Protein AF-A0A7W0A9P0-F1 (afdb_monomer_lite)

Radius of gyration: 13.33 Å; chains: 1; bounding box: 37×32×24 Å

Sequence (67 aa):
SYSDLLRNDTAMDVAFRRGMCDRGIFMLPTALKRNHISAAHTADDIDRTIEIAREVLTSLHSESRKR

Structure (mmCIF, N/CA/C/O backbone):
data_AF-A0A7W0A9P0-F1
#
_entry.id   AF-A0A7W0A9P0-F1
#
loop_
_atom_site.group_PDB
_atom_site.id
_atom_site.type_symbol
_atom_site.label_atom_id
_atom_site.label_alt_id
_atom_site.label_comp_id
_atom_site.label_asym_id
_atom_site.label_entity_id
_atom_site.label_seq_id
_atom_site.pdbx_PDB_ins_code
_atom_site.Cartn_x
_atom_site.Cartn_y
_atom_site.Cartn_z
_atom_site.occupancy
_atom_site.B_iso_or_equiv
_atom_site.auth_seq_id
_atom_site.auth_comp_id
_atom_site.auth_asym_id
_atom_site.auth_atom_id
_atom_site.pdbx_PDB_model_num
ATOM 1 N N . SER A 1 1 ? -0.288 22.652 -2.219 1.00 86.19 1 SER A N 1
ATOM 2 C CA . SER A 1 1 ? 0.160 23.614 -1.188 1.00 86.19 1 SER A CA 1
ATOM 3 C C . SER A 1 1 ? 0.273 22.914 0.161 1.00 86.19 1 SER A C 1
ATOM 5 O O . SER A 1 1 ? -0.378 21.894 0.354 1.00 86.19 1 SER A O 1
ATOM 7 N N . TYR A 1 2 ? 1.054 23.445 1.109 1.00 87.69 2 TYR A N 1
ATOM 8 C CA . TYR A 1 2 ? 1.038 22.984 2.508 1.00 87.69 2 TYR A CA 1
ATOM 9 C C . TYR A 1 2 ? -0.390 22.946 3.080 1.00 87.69 2 TYR A C 1
ATOM 11 O O . TYR A 1 2 ? -0.784 21.968 3.707 1.00 87.69 2 TYR A O 1
ATOM 19 N N . SER A 1 3 ? -1.204 23.955 2.757 1.00 91.25 3 SER A N 1
ATOM 20 C CA . SER A 1 3 ? -2.618 24.026 3.145 1.00 91.25 3 SER A CA 1
ATOM 21 C C . SER A 1 3 ? -3.472 22.868 2.615 1.00 91.25 3 SER A C 1
ATOM 23 O O . SER A 1 3 ? -4.483 22.532 3.221 1.00 91.25 3 SER A O 1
ATOM 25 N N . ASP A 1 4 ? -3.082 22.233 1.507 1.00 88.75 4 ASP A N 1
ATOM 26 C CA . ASP A 1 4 ? -3.815 21.088 0.955 1.00 88.75 4 ASP A CA 1
ATOM 27 C C . ASP A 1 4 ? -3.529 19.807 1.736 1.00 88.75 4 ASP A C 1
ATOM 29 O O . ASP A 1 4 ? -4.430 18.997 1.922 1.00 88.75 4 ASP A O 1
ATOM 33 N N . LEU A 1 5 ? -2.306 19.653 2.257 1.00 87.75 5 LEU A N 1
ATOM 34 C CA . LEU A 1 5 ? -1.928 18.504 3.086 1.00 87.75 5 LEU A CA 1
ATOM 35 C C . LEU A 1 5 ? -2.720 18.469 4.395 1.00 87.75 5 LEU A C 1
ATOM 37 O O . LEU A 1 5 ? -3.065 17.394 4.872 1.00 87.75 5 LEU A O 1
ATOM 41 N N . LEU A 1 6 ? -3.050 19.640 4.950 1.00 90.12 6 LEU A N 1
ATOM 42 C CA . LEU A 1 6 ? -3.852 19.749 6.172 1.00 90.12 6 LEU A CA 1
ATOM 43 C C . LEU A 1 6 ? -5.295 19.256 5.992 1.00 90.12 6 LEU A C 1
ATOM 45 O O . LEU A 1 6 ? -5.956 18.953 6.979 1.00 90.12 6 LEU A O 1
ATOM 49 N N . ARG A 1 7 ? -5.783 19.165 4.749 1.00 92.81 7 ARG A N 1
ATOM 50 C CA . ARG A 1 7 ? -7.117 18.635 4.428 1.00 92.81 7 ARG A CA 1
ATOM 51 C C . ARG A 1 7 ? -7.133 17.111 4.269 1.00 92.81 7 ARG A C 1
ATOM 53 O O . ARG A 1 7 ? -8.189 16.553 3.992 1.00 92.81 7 ARG A O 1
ATOM 60 N N . ASN A 1 8 ? -5.986 16.443 4.404 1.00 93.19 8 ASN A N 1
ATOM 61 C CA . ASN A 1 8 ? -5.889 14.995 4.272 1.00 93.19 8 ASN A CA 1
ATOM 62 C C . ASN A 1 8 ? -6.661 14.276 5.386 1.00 93.19 8 ASN A C 1
ATOM 64 O O . ASN A 1 8 ? -6.444 14.537 6.570 1.00 93.19 8 ASN A O 1
ATOM 68 N N . ASP A 1 9 ? -7.473 13.292 5.010 1.00 94.94 9 ASP A N 1
ATOM 69 C CA . ASP A 1 9 ? -8.037 12.345 5.966 1.00 94.94 9 ASP A CA 1
ATOM 70 C C . ASP A 1 9 ? -6.955 11.340 6.396 1.00 94.94 9 ASP A C 1
ATOM 72 O O . ASP A 1 9 ? -6.662 10.344 5.730 1.00 94.94 9 ASP A O 1
ATOM 76 N N . THR A 1 10 ? -6.320 11.636 7.530 1.00 95.44 10 THR A N 1
ATOM 77 C CA . THR A 1 10 ? -5.261 10.809 8.124 1.00 95.44 10 THR A CA 1
ATOM 78 C C . THR A 1 10 ? -5.746 9.399 8.457 1.00 95.44 10 THR A C 1
ATOM 80 O O . THR A 1 10 ? -4.983 8.445 8.306 1.00 95.44 10 THR A O 1
ATOM 83 N N . ALA A 1 11 ? -6.995 9.246 8.907 1.00 95.00 11 ALA A N 1
ATOM 84 C CA . ALA A 1 11 ? -7.524 7.943 9.288 1.00 95.00 11 ALA A CA 1
ATOM 85 C C . ALA A 1 11 ? -7.740 7.067 8.049 1.00 95.00 11 ALA A C 1
ATOM 87 O O . ALA A 1 11 ? -7.328 5.905 8.046 1.00 95.00 11 ALA A O 1
ATOM 88 N N . MET A 1 12 ? -8.305 7.643 6.983 1.00 95.25 12 MET A N 1
ATOM 89 C CA . MET A 1 12 ? -8.478 6.956 5.705 1.00 95.25 12 MET A CA 1
ATOM 90 C C . MET A 1 12 ? -7.130 6.573 5.074 1.00 95.25 12 MET A C 1
ATOM 92 O O . MET A 1 12 ? -6.975 5.430 4.647 1.00 95.25 12 MET A O 1
ATOM 96 N N . ASP A 1 13 ? -6.135 7.470 5.060 1.00 96.38 13 ASP A N 1
ATOM 97 C CA . ASP A 1 13 ? -4.811 7.174 4.478 1.00 96.38 13 ASP A CA 1
ATOM 98 C C . ASP A 1 13 ? -4.090 6.046 5.240 1.00 96.38 13 ASP A C 1
ATOM 100 O O . ASP A 1 13 ? -3.519 5.135 4.636 1.00 96.38 13 ASP A O 1
ATOM 104 N N . VAL A 1 14 ? -4.163 6.037 6.577 1.00 97.25 14 VAL A N 1
ATOM 105 C CA . VAL A 1 14 ? -3.596 4.945 7.388 1.00 97.25 14 VAL A CA 1
ATOM 106 C C . VAL A 1 14 ? -4.352 3.632 7.171 1.00 97.25 14 VAL A C 1
ATOM 108 O O . VAL A 1 14 ? -3.713 2.583 7.068 1.00 97.25 14 VAL A O 1
ATOM 111 N N . ALA A 1 15 ? -5.685 3.665 7.075 1.00 97.44 15 ALA A N 1
ATOM 112 C CA . ALA A 1 15 ? -6.493 2.477 6.802 1.00 97.44 15 ALA A CA 1
ATOM 113 C C . ALA A 1 15 ? -6.170 1.874 5.427 1.00 97.44 15 ALA A C 1
ATOM 115 O O . ALA A 1 15 ? -5.964 0.665 5.326 1.00 97.44 15 ALA A O 1
ATOM 116 N N . PHE A 1 16 ? -6.028 2.713 4.397 1.00 97.88 16 PHE A N 1
ATOM 117 C CA . PHE A 1 16 ? -5.581 2.291 3.071 1.00 97.88 16 PHE A CA 1
ATOM 118 C C . PHE A 1 16 ? -4.217 1.597 3.143 1.00 97.88 16 PHE A C 1
ATOM 120 O O . PHE A 1 16 ? -4.081 0.459 2.704 1.00 97.88 16 PHE A O 1
ATOM 127 N N . ARG A 1 17 ? -3.220 2.228 3.774 1.00 97.94 17 ARG A N 1
ATOM 128 C CA . ARG A 1 17 ? -1.861 1.666 3.888 1.00 97.94 17 ARG A CA 1
ATOM 129 C C . ARG A 1 17 ? -1.831 0.332 4.628 1.00 97.94 17 ARG A C 1
ATOM 131 O O . ARG A 1 17 ? -1.104 -0.564 4.215 1.00 97.94 17 ARG A O 1
ATOM 138 N N . ARG A 1 18 ? -2.626 0.180 5.693 1.00 97.75 18 ARG A N 1
ATOM 139 C CA . ARG A 1 18 ? -2.790 -1.113 6.379 1.00 97.75 18 ARG A CA 1
ATOM 140 C C . ARG A 1 18 ? -3.405 -2.155 5.448 1.00 97.75 18 ARG A C 1
ATOM 142 O O . ARG A 1 18 ? -2.828 -3.222 5.294 1.00 97.75 18 ARG A O 1
ATOM 149 N N . GLY A 1 19 ? -4.480 -1.802 4.743 1.00 97.88 19 GLY A N 1
ATOM 150 C CA . GLY A 1 19 ? -5.130 -2.698 3.786 1.00 97.88 19 GLY A CA 1
ATOM 151 C C . GLY A 1 19 ? -4.223 -3.145 2.633 1.00 97.88 19 GLY A C 1
ATOM 152 O O . GLY A 1 19 ? -4.348 -4.285 2.179 1.00 97.88 19 GLY A O 1
ATOM 153 N N . MET A 1 20 ? -3.298 -2.283 2.192 1.00 98.44 20 MET A N 1
ATOM 154 C CA . MET A 1 20 ? -2.242 -2.630 1.232 1.00 98.44 20 MET A CA 1
ATOM 155 C C . MET A 1 20 ? -1.263 -3.654 1.824 1.00 98.44 20 MET A C 1
ATOM 157 O O . MET A 1 20 ? -0.994 -4.676 1.190 1.00 98.44 20 MET A O 1
ATOM 161 N N . CYS A 1 21 ? -0.779 -3.419 3.051 1.00 97.88 21 CYS A N 1
ATOM 162 C CA . CYS A 1 21 ? 0.122 -4.339 3.753 1.00 97.88 21 CYS A CA 1
ATOM 163 C C . CYS A 1 21 ? -0.508 -5.715 3.976 1.00 97.88 21 CYS A C 1
ATOM 165 O O . CYS A 1 21 ? 0.142 -6.726 3.716 1.00 97.88 21 CYS A O 1
ATOM 167 N N . ASP A 1 22 ? -1.779 -5.758 4.378 1.00 97.94 22 ASP A N 1
ATOM 168 C CA . ASP A 1 22 ? -2.523 -7.002 4.606 1.00 97.94 22 ASP A CA 1
ATOM 169 C C . ASP A 1 22 ? -2.652 -7.851 3.325 1.00 97.94 22 ASP A C 1
ATOM 171 O O . ASP A 1 22 ? -2.816 -9.066 3.393 1.00 97.94 22 ASP A O 1
ATOM 175 N N . ARG A 1 23 ? -2.539 -7.223 2.145 1.00 98.19 23 ARG A N 1
ATOM 176 C CA . ARG A 1 23 ? -2.562 -7.872 0.819 1.00 98.19 23 ARG A CA 1
ATOM 177 C C . ARG A 1 23 ? -1.167 -8.057 0.214 1.00 98.19 23 ARG A C 1
ATOM 179 O O . ARG A 1 23 ? -1.022 -8.371 -0.966 1.00 98.19 23 ARG A O 1
ATOM 186 N N . GLY A 1 24 ? -0.121 -7.883 1.018 1.00 97.06 24 GLY A N 1
ATOM 187 C CA . GLY A 1 24 ? 1.258 -8.138 0.614 1.00 97.06 24 GLY A CA 1
ATOM 188 C C . GLY A 1 24 ? 1.888 -7.032 -0.233 1.00 97.06 24 GLY A C 1
ATOM 189 O O . GLY A 1 24 ? 2.874 -7.302 -0.915 1.00 97.06 24 GLY A O 1
ATOM 190 N N . ILE A 1 25 ? 1.352 -5.806 -0.203 1.00 98.06 25 ILE A N 1
ATOM 191 C CA . ILE A 1 25 ? 2.030 -4.615 -0.728 1.00 98.06 25 ILE A CA 1
ATOM 192 C C . ILE A 1 25 ? 2.600 -3.824 0.444 1.00 98.06 25 ILE A C 1
ATOM 194 O O . ILE A 1 25 ? 1.868 -3.200 1.210 1.00 98.06 25 ILE A O 1
ATOM 198 N N . PHE A 1 26 ? 3.924 -3.832 0.582 1.00 96.25 26 PHE A N 1
ATOM 199 C CA . PHE A 1 26 ? 4.579 -3.127 1.675 1.00 96.25 26 PHE A CA 1
ATOM 200 C C . PHE A 1 26 ? 4.425 -1.607 1.538 1.00 96.25 26 PHE A C 1
ATOM 202 O O . PHE A 1 26 ? 4.900 -0.993 0.581 1.00 96.25 26 PHE A O 1
ATOM 209 N N . MET A 1 27 ? 3.812 -0.991 2.545 1.00 96.81 27 MET A N 1
ATOM 210 C CA . MET A 1 27 ? 3.777 0.453 2.744 1.00 96.81 27 MET A CA 1
ATOM 211 C C . MET A 1 27 ? 4.017 0.764 4.218 1.00 96.81 27 MET A C 1
ATOM 213 O O . MET A 1 27 ? 3.591 0.031 5.106 1.00 96.81 27 MET A O 1
ATOM 217 N N . LEU A 1 28 ? 4.654 1.896 4.511 1.00 96.06 28 LEU A N 1
ATOM 218 C CA . LEU A 1 28 ? 4.691 2.387 5.887 1.00 96.06 28 LEU A CA 1
ATOM 219 C C . LEU A 1 28 ? 3.288 2.894 6.269 1.00 96.06 28 LEU A C 1
ATOM 221 O O . LEU A 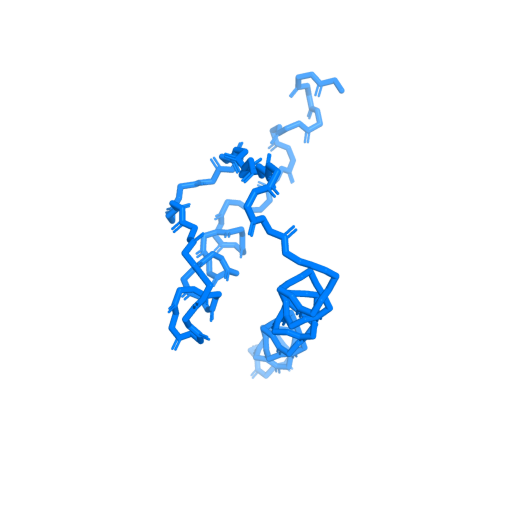1 28 ? 2.800 3.794 5.575 1.00 96.06 28 LEU A O 1
ATOM 225 N N . PRO A 1 29 ? 2.646 2.389 7.348 1.00 93.62 29 PRO A N 1
ATOM 226 C CA . PRO A 1 29 ? 1.309 2.808 7.796 1.00 93.62 29 PRO A CA 1
ATOM 227 C C . PRO A 1 29 ? 1.302 4.185 8.481 1.00 93.62 29 PRO A C 1
ATOM 229 O O . PRO A 1 29 ? 0.723 4.377 9.548 1.00 93.62 29 PRO A O 1
ATOM 232 N N . THR A 1 30 ? 1.984 5.152 7.877 1.00 95.00 30 THR A N 1
ATOM 233 C CA . THR A 1 30 ? 2.104 6.529 8.346 1.00 95.00 30 THR A CA 1
ATOM 234 C C . THR A 1 30 ? 1.509 7.444 7.296 1.00 95.00 30 THR A C 1
ATOM 236 O O . THR A 1 30 ? 1.850 7.334 6.114 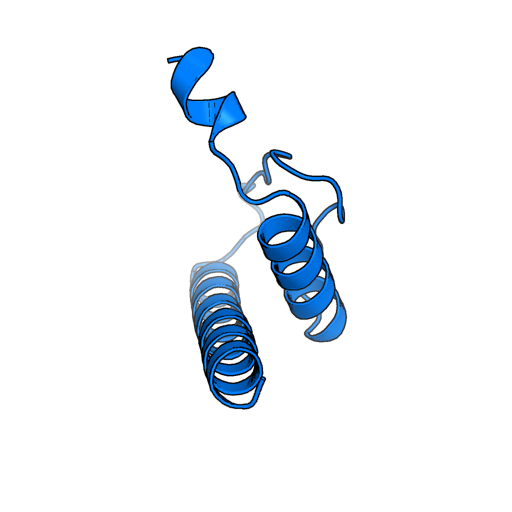1.00 95.00 30 THR A O 1
ATOM 239 N N . ALA A 1 31 ? 0.635 8.350 7.733 1.00 93.69 31 ALA A N 1
ATOM 240 C CA . ALA A 1 31 ? -0.048 9.235 6.811 1.00 93.69 31 ALA A CA 1
ATOM 241 C C . ALA A 1 31 ? 0.930 10.115 6.021 1.00 93.69 31 ALA A C 1
ATOM 243 O O . ALA A 1 31 ? 1.992 10.487 6.526 1.00 93.69 31 ALA A O 1
ATOM 244 N N . LEU A 1 32 ? 0.574 10.441 4.777 1.00 91.88 32 LEU A N 1
ATOM 245 C CA . LEU A 1 32 ? 1.356 11.293 3.868 1.00 91.88 32 LEU A CA 1
ATOM 246 C C . LEU A 1 32 ? 2.758 10.748 3.524 1.00 91.88 32 LEU A C 1
ATOM 248 O O . LEU A 1 32 ? 3.575 11.445 2.910 1.00 91.88 32 LEU A O 1
ATOM 252 N N . LYS A 1 33 ? 3.066 9.490 3.872 1.00 93.69 33 LYS A N 1
ATOM 253 C CA . LYS A 1 33 ? 4.358 8.889 3.540 1.00 93.69 33 LYS A CA 1
ATO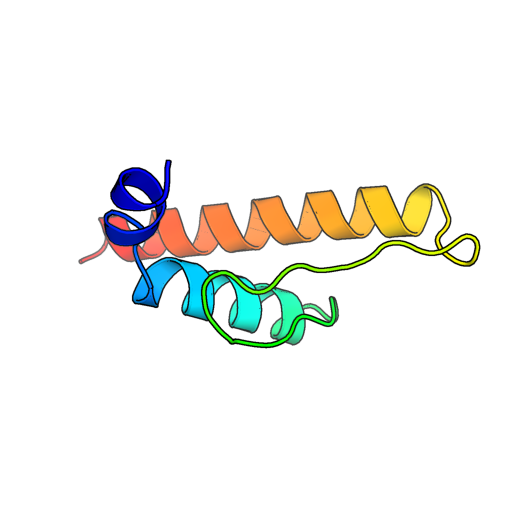M 254 C C . LYS A 1 33 ? 4.426 8.515 2.060 1.00 93.69 33 LYS A C 1
ATOM 256 O O . LYS A 1 33 ? 3.547 7.847 1.516 1.00 93.69 33 LYS A O 1
ATOM 261 N N . ARG A 1 34 ? 5.531 8.896 1.416 1.00 94.19 34 ARG A N 1
ATOM 262 C CA . ARG A 1 34 ? 5.852 8.499 0.038 1.00 94.19 34 ARG A CA 1
ATOM 263 C C . ARG A 1 34 ? 6.401 7.074 -0.029 1.00 94.19 34 ARG A C 1
ATOM 265 O O . ARG A 1 34 ? 7.252 6.716 0.796 1.00 94.19 34 ARG A O 1
ATOM 272 N N . ASN A 1 35 ? 5.940 6.340 -1.039 1.00 94.12 35 ASN A N 1
ATOM 273 C CA . ASN A 1 35 ? 6.521 5.083 -1.509 1.00 94.12 35 ASN A CA 1
ATOM 274 C C . ASN A 1 35 ? 7.482 5.365 -2.672 1.00 94.12 35 ASN A C 1
ATOM 276 O O . ASN A 1 35 ? 7.398 6.417 -3.310 1.00 94.12 35 ASN A O 1
ATOM 280 N N . HIS A 1 36 ? 8.392 4.431 -2.932 1.00 95.62 36 HIS A N 1
ATOM 281 C CA . HIS A 1 36 ? 9.400 4.545 -3.982 1.00 95.62 36 HIS A CA 1
ATOM 282 C C . HIS A 1 36 ? 9.389 3.283 -4.841 1.00 95.62 36 HIS A C 1
ATOM 284 O O . HIS A 1 36 ? 9.308 2.182 -4.307 1.00 95.62 36 HIS A O 1
ATOM 290 N N . ILE A 1 37 ? 9.498 3.465 -6.154 1.00 96.38 37 ILE A N 1
ATOM 291 C CA . ILE A 1 37 ? 9.677 2.387 -7.129 1.00 96.38 37 ILE A CA 1
ATOM 292 C C . ILE A 1 37 ? 11.166 2.334 -7.479 1.00 96.38 37 ILE A C 1
ATOM 294 O O . ILE A 1 37 ? 11.838 3.366 -7.523 1.00 96.38 37 ILE A O 1
ATOM 298 N N . SER A 1 38 ? 11.686 1.135 -7.709 1.00 96.88 38 SER A N 1
ATOM 299 C CA . SER A 1 38 ? 13.073 0.900 -8.119 1.00 96.88 38 SER A CA 1
ATOM 300 C C . SER A 1 38 ? 13.123 0.147 -9.445 1.00 96.88 38 SER A C 1
ATOM 302 O O . SER A 1 38 ? 12.128 -0.440 -9.859 1.00 96.88 38 SER A O 1
ATOM 304 N N . ALA A 1 39 ? 14.303 0.087 -10.065 1.00 97.56 39 ALA A N 1
ATOM 305 C CA . ALA A 1 39 ? 14.532 -0.690 -11.287 1.00 97.56 39 ALA A CA 1
ATOM 306 C C . ALA A 1 39 ? 14.315 -2.210 -11.121 1.00 97.56 39 ALA A C 1
ATOM 308 O O . ALA A 1 39 ? 14.295 -2.927 -12.112 1.00 97.56 39 ALA A O 1
ATOM 309 N N . ALA A 1 40 ? 14.171 -2.701 -9.885 1.00 97.88 40 ALA A N 1
ATOM 310 C CA . ALA A 1 40 ? 13.842 -4.098 -9.619 1.00 97.88 40 ALA A CA 1
ATOM 311 C C . ALA A 1 40 ? 12.342 -4.406 -9.779 1.00 97.88 40 ALA A C 1
ATOM 313 O O . ALA A 1 40 ? 11.989 -5.576 -9.856 1.00 97.88 40 ALA A O 1
ATOM 314 N N . HIS A 1 41 ? 11.470 -3.389 -9.805 1.00 97.94 41 HIS A N 1
ATOM 315 C CA . HIS A 1 41 ? 10.040 -3.596 -10.031 1.00 97.94 41 HIS A CA 1
ATOM 316 C C . HIS A 1 41 ? 9.775 -3.860 -11.512 1.00 97.94 41 HIS A C 1
ATOM 318 O O . HIS A 1 41 ? 10.241 -3.122 -12.383 1.00 97.94 41 HIS A O 1
ATOM 324 N N . THR A 1 42 ? 8.994 -4.895 -11.781 1.00 98.56 42 THR A N 1
ATOM 325 C CA . THR A 1 42 ? 8.487 -5.242 -13.108 1.00 98.56 42 THR A CA 1
ATOM 326 C C . THR A 1 42 ? 7.163 -4.532 -13.393 1.00 98.56 42 THR A C 1
ATOM 328 O O . THR A 1 42 ? 6.551 -3.951 -12.497 1.00 98.56 42 THR A O 1
ATOM 331 N N . ALA A 1 43 ? 6.695 -4.581 -14.644 1.00 98.25 43 ALA A N 1
ATOM 332 C CA . ALA A 1 43 ? 5.352 -4.106 -14.986 1.00 98.25 43 ALA A CA 1
ATOM 333 C C . ALA A 1 43 ? 4.273 -4.863 -14.190 1.00 98.25 43 ALA A C 1
ATOM 335 O O . ALA A 1 43 ? 3.389 -4.234 -13.616 1.00 98.25 43 ALA A O 1
ATOM 336 N N . ASP A 1 44 ? 4.429 -6.182 -14.049 1.00 98.50 44 ASP A N 1
ATOM 337 C CA . ASP A 1 44 ? 3.507 -7.035 -13.294 1.00 98.50 44 ASP A CA 1
ATOM 338 C C . ASP A 1 44 ? 3.425 -6.633 -11.810 1.00 98.50 44 ASP A C 1
ATOM 340 O O . ASP A 1 44 ? 2.342 -6.644 -11.222 1.00 98.50 44 ASP A O 1
ATOM 344 N N . ASP A 1 45 ? 4.542 -6.218 -11.197 1.00 98.19 45 ASP A N 1
ATOM 345 C CA . ASP A 1 45 ? 4.547 -5.707 -9.817 1.00 98.19 45 ASP A CA 1
ATOM 346 C C . ASP A 1 45 ? 3.716 -4.422 -9.683 1.00 98.19 45 ASP A C 1
ATOM 348 O O . ASP A 1 45 ? 3.009 -4.222 -8.686 1.00 98.19 45 ASP A O 1
ATOM 352 N N . ILE A 1 46 ? 3.789 -3.542 -10.687 1.00 98.12 46 ILE A N 1
ATOM 353 C CA . ILE A 1 46 ? 3.025 -2.292 -10.726 1.00 98.12 46 ILE A CA 1
ATOM 354 C C . ILE A 1 46 ? 1.541 -2.581 -10.932 1.00 98.12 46 ILE A C 1
ATOM 356 O O . ILE A 1 46 ? 0.718 -2.068 -10.169 1.00 98.12 46 ILE A O 1
ATOM 360 N N . ASP A 1 47 ? 1.200 -3.437 -11.890 1.00 98.56 47 ASP A N 1
ATOM 361 C CA . ASP A 1 47 ? -0.185 -3.802 -12.186 1.00 98.56 47 ASP A CA 1
ATOM 362 C C . ASP A 1 47 ? -0.847 -4.464 -10.977 1.00 98.56 47 ASP A C 1
ATOM 364 O O . ASP A 1 47 ? -1.927 -4.048 -10.545 1.00 98.56 47 ASP A O 1
ATOM 368 N N . ARG A 1 48 ? -0.148 -5.406 -10.334 1.00 98.25 48 ARG A N 1
ATOM 369 C CA . ARG A 1 48 ? -0.588 -6.015 -9.074 1.00 98.25 48 ARG A CA 1
ATOM 370 C C . ARG A 1 48 ? -0.798 -4.971 -7.975 1.00 98.25 48 ARG A C 1
ATOM 372 O O . ARG A 1 48 ? -1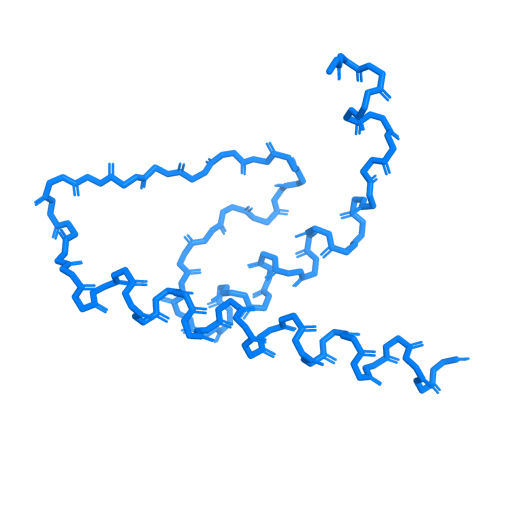.777 -5.048 -7.232 1.00 98.25 48 ARG A O 1
ATOM 379 N N . THR A 1 49 ? 0.106 -4.001 -7.843 1.00 98.25 49 THR A N 1
ATOM 380 C CA . THR A 1 49 ? -0.013 -2.937 -6.833 1.00 98.25 49 THR A CA 1
ATOM 381 C C . THR A 1 49 ? -1.253 -2.073 -7.068 1.00 98.25 49 THR A C 1
ATOM 383 O O . THR A 1 49 ? -1.959 -1.740 -6.114 1.00 98.25 49 THR A O 1
ATOM 386 N N . ILE A 1 50 ? -1.540 -1.721 -8.324 1.00 98.31 50 ILE A N 1
ATOM 387 C CA . ILE A 1 50 ? -2.713 -0.923 -8.706 1.00 98.31 50 ILE A CA 1
ATOM 388 C C . ILE A 1 50 ? -4.009 -1.709 -8.471 1.00 98.31 50 ILE A C 1
ATOM 390 O O . ILE A 1 50 ? -4.971 -1.145 -7.944 1.00 98.31 50 ILE A O 1
ATOM 394 N N . GLU A 1 51 ? -4.029 -2.999 -8.817 1.00 98.69 51 GLU A N 1
ATOM 395 C CA . GLU A 1 51 ? -5.175 -3.886 -8.594 1.00 98.69 51 GLU A CA 1
ATOM 396 C C . GLU A 1 51 ? -5.556 -3.933 -7.112 1.00 98.69 51 GLU A C 1
ATOM 398 O O . GLU A 1 51 ? -6.673 -3.577 -6.730 1.00 98.69 51 GLU A O 1
ATOM 403 N N . ILE A 1 52 ? -4.575 -4.237 -6.262 1.00 98.69 52 ILE A N 1
ATOM 404 C CA . ILE A 1 52 ? -4.751 -4.297 -4.810 1.00 98.69 52 ILE A CA 1
ATOM 405 C C . ILE A 1 52 ? -5.191 -2.938 -4.251 1.00 98.69 52 ILE A C 1
ATOM 407 O O . ILE A 1 52 ? -6.080 -2.878 -3.399 1.00 98.69 52 ILE A O 1
ATOM 411 N N . ALA A 1 53 ? -4.629 -1.828 -4.743 1.00 98.38 53 ALA A N 1
ATOM 412 C CA . ALA A 1 53 ? -5.043 -0.495 -4.310 1.00 98.38 53 ALA A CA 1
ATOM 413 C C . ALA A 1 53 ? -6.526 -0.234 -4.588 1.00 98.38 53 ALA A C 1
ATOM 415 O O . ALA A 1 53 ? -7.235 0.305 -3.732 1.00 98.38 53 ALA A O 1
ATOM 416 N N . ARG A 1 54 ? -7.019 -0.656 -5.754 1.00 98.56 54 ARG A N 1
ATOM 417 C CA . ARG A 1 54 ? -8.431 -0.522 -6.115 1.00 98.56 54 ARG A CA 1
ATOM 418 C C . ARG A 1 54 ? -9.329 -1.367 -5.221 1.00 98.56 54 ARG A C 1
AT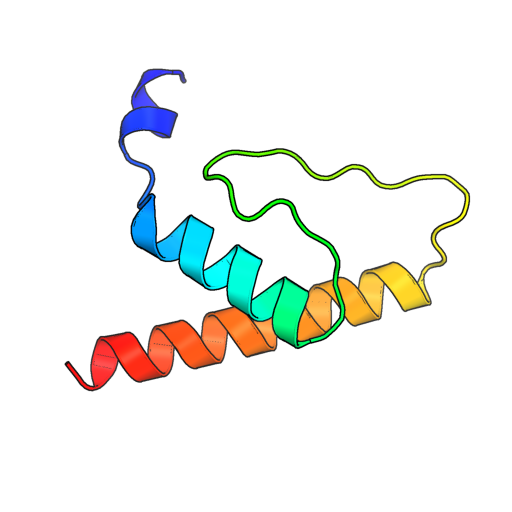OM 420 O O . ARG A 1 54 ? -10.364 -0.871 -4.774 1.00 98.56 54 ARG A O 1
ATOM 427 N N . GLU A 1 55 ? -8.941 -2.606 -4.934 1.00 98.44 55 GLU A N 1
ATOM 428 C CA . GLU A 1 55 ? -9.683 -3.487 -4.026 1.00 98.44 55 GLU A CA 1
ATOM 429 C C . GLU A 1 55 ? -9.799 -2.882 -2.623 1.00 98.44 55 GLU A C 1
ATOM 431 O O . GLU A 1 55 ? -10.894 -2.814 -2.061 1.00 98.44 55 GLU A O 1
ATOM 436 N N . VAL A 1 56 ? -8.685 -2.390 -2.070 1.00 98.31 56 VAL A N 1
AT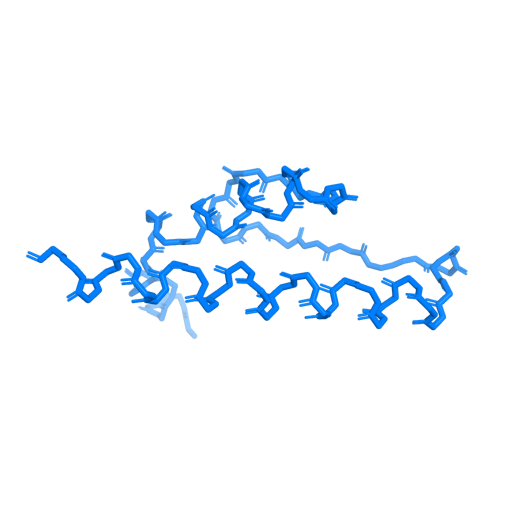OM 437 C CA . VAL A 1 56 ? -8.649 -1.775 -0.736 1.00 98.31 56 VAL A CA 1
ATOM 438 C C . VAL A 1 56 ? -9.538 -0.535 -0.688 1.00 98.31 56 VAL A C 1
ATOM 440 O O . VAL A 1 56 ? -10.371 -0.415 0.210 1.00 98.31 56 VAL A O 1
ATOM 443 N N . LEU A 1 57 ? -9.418 0.367 -1.666 1.00 97.75 57 LEU A N 1
ATOM 444 C CA . LEU A 1 57 ? -10.246 1.575 -1.731 1.00 97.75 57 LEU A CA 1
ATOM 445 C C . LEU A 1 57 ? -11.736 1.243 -1.880 1.00 97.75 57 LEU A C 1
ATOM 447 O O . LEU A 1 57 ? -12.574 1.863 -1.225 1.00 97.75 57 LEU A O 1
ATOM 451 N N . THR A 1 58 ? -12.071 0.234 -2.686 1.00 97.75 58 THR A N 1
ATOM 452 C CA . THR A 1 58 ? -13.454 -0.237 -2.854 1.00 97.75 58 THR A CA 1
ATOM 453 C C . THR A 1 58 ? -14.008 -0.799 -1.545 1.00 97.75 58 THR A C 1
ATOM 455 O O . THR A 1 58 ? -15.134 -0.475 -1.159 1.00 97.75 58 THR A O 1
ATOM 458 N N . SER A 1 59 ? -13.205 -1.588 -0.824 1.00 97.00 59 SER A N 1
ATOM 459 C CA . SER A 1 59 ? -13.562 -2.118 0.494 1.00 97.00 59 SER A CA 1
ATOM 460 C C . SER A 1 59 ? -13.861 -0.987 1.478 1.00 97.00 59 SER A C 1
ATOM 462 O O . SER A 1 59 ? -14.955 -0.947 2.043 1.00 97.00 59 SER A O 1
ATOM 464 N N . LEU A 1 60 ? -12.944 -0.023 1.614 1.00 95.94 60 LEU A N 1
ATOM 465 C CA . LEU A 1 60 ? -13.090 1.119 2.525 1.00 95.94 60 LEU A CA 1
ATOM 466 C C . LEU A 1 60 ? -14.307 1.987 2.177 1.00 95.94 60 LEU A C 1
ATOM 468 O O . LEU A 1 60 ? -15.048 2.406 3.068 1.00 95.94 60 LEU A O 1
ATOM 472 N N . HIS A 1 61 ? -14.564 2.212 0.885 1.00 93.44 61 HIS A N 1
ATOM 473 C CA . HIS A 1 61 ? -15.760 2.923 0.436 1.00 93.44 61 HIS A CA 1
ATOM 474 C C . HIS A 1 61 ? -17.045 2.189 0.849 1.00 93.44 61 HIS A C 1
ATOM 476 O O . HIS A 1 61 ? -17.986 2.805 1.354 1.00 93.44 61 HIS A O 1
ATOM 482 N N . SER A 1 62 ? -17.083 0.865 0.670 1.00 90.62 62 SER A N 1
ATOM 483 C CA . SER A 1 62 ? -18.246 0.053 1.036 1.00 90.62 62 SER A CA 1
ATOM 484 C C . SER A 1 62 ? -18.519 0.059 2.545 1.00 90.62 62 SER A C 1
ATOM 486 O O . SER A 1 62 ? -19.678 0.074 2.956 1.00 90.62 62 SER A O 1
ATOM 488 N N . GLU A 1 63 ? -17.472 0.088 3.373 1.00 86.88 63 GLU A N 1
ATOM 489 C CA . GLU A 1 63 ? -17.572 0.143 4.834 1.00 86.88 63 GLU A CA 1
ATOM 490 C C . GLU A 1 63 ? -18.036 1.511 5.328 1.00 86.88 63 GLU A C 1
ATOM 492 O O . GLU A 1 63 ? -18.889 1.584 6.212 1.00 86.88 63 GLU A O 1
ATOM 497 N N . SER A 1 64 ? -17.538 2.594 4.724 1.00 82.88 64 SER A N 1
ATOM 498 C CA . SER A 1 64 ? -17.969 3.953 5.058 1.00 82.88 64 SER A CA 1
ATOM 499 C C . SER A 1 64 ? -19.453 4.184 4.778 1.00 82.88 64 SER A C 1
ATOM 501 O O . SER A 1 64 ? -20.059 5.003 5.454 1.00 82.88 64 SER A O 1
ATOM 503 N N . ARG A 1 65 ? -20.043 3.488 3.796 1.00 76.31 65 ARG A N 1
ATOM 504 C CA . ARG A 1 65 ? -21.467 3.624 3.441 1.00 76.31 65 ARG A CA 1
ATOM 505 C C . ARG A 1 65 ? -22.401 2.775 4.312 1.00 76.31 65 ARG A C 1
ATOM 507 O O . ARG A 1 65 ? -23.616 2.903 4.204 1.00 76.31 65 ARG A O 1
ATOM 514 N N . LYS A 1 66 ? -21.845 1.863 5.114 1.00 67.62 66 LYS A N 1
ATOM 515 C CA . LYS A 1 66 ? -22.594 1.027 6.068 1.00 67.62 66 LYS A CA 1
ATOM 516 C C . LYS A 1 66 ? -22.695 1.661 7.461 1.00 67.62 66 LYS A C 1
ATOM 518 O O . LYS A 1 66 ? -23.447 1.143 8.281 1.00 67.62 66 LYS A O 1
ATOM 523 N N . ARG A 1 67 ? -21.913 2.708 7.733 1.00 57.78 67 ARG A N 1
ATOM 524 C CA . ARG A 1 67 ? -21.942 3.497 8.972 1.00 57.78 67 ARG A CA 1
ATOM 525 C C . ARG A 1 67 ? -22.872 4.689 8.810 1.00 57.78 67 ARG A C 1
ATOM 527 O O . ARG A 1 67 ? -23.486 5.056 9.831 1.00 57.78 67 ARG A O 1
#

Secondary structure (DSSP, 8-state):
-HHHHTT--HHHHHHHHHHHHHTT----SSTTPPP---TT--HHHHHHHHHHHHHHHHHHHHHHTT-

Foldseek 3Di:
DVVVLVVDPLVLQLQLQVQLVVVPNHDDSGPPDDDDDDPPDDPVNVVVSVVSSVVSVVVVVVVVVVD

pLDDT: mean 94.27, std 7.01, range [57.78, 98.69]